Protein AF-A0A9X8VB74-F1 (afdb_monomer)

St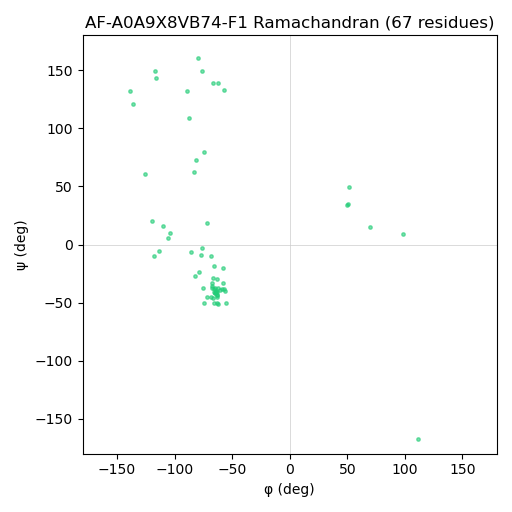ruc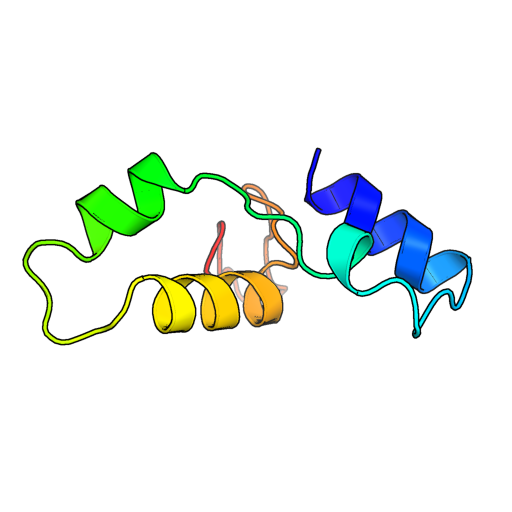ture (mmCIF, N/CA/C/O backbone):
data_AF-A0A9X8VB74-F1
#
_entry.id   AF-A0A9X8VB74-F1
#
loop_
_atom_site.group_PDB
_atom_site.id
_atom_site.type_symbol
_atom_site.label_atom_id
_atom_site.label_alt_id
_atom_site.label_comp_id
_atom_site.label_asym_id
_atom_site.label_entity_id
_atom_site.label_seq_id
_atom_site.pdbx_PDB_ins_code
_atom_site.Cartn_x
_atom_site.Cartn_y
_atom_site.Cartn_z
_atom_site.occupancy
_atom_site.B_iso_or_equiv
_atom_site.auth_seq_id
_atom_site.auth_comp_id
_atom_site.auth_asym_id
_atom_site.auth_atom_id
_atom_site.pdbx_PDB_model_num
ATOM 1 N N . TRP A 1 1 ? 7.109 -12.809 1.034 1.00 63.66 1 TRP A N 1
ATOM 2 C CA . TRP A 1 1 ? 7.919 -11.634 0.665 1.00 63.66 1 TRP A CA 1
ATOM 3 C C . TRP A 1 1 ? 7.173 -10.828 -0.384 1.00 63.66 1 TRP A C 1
ATOM 5 O O . TRP A 1 1 ? 7.407 -10.978 -1.578 1.00 63.66 1 TRP A O 1
ATOM 15 N N . ALA A 1 2 ? 6.171 -10.071 0.064 1.00 70.81 2 ALA A N 1
ATOM 16 C CA . ALA A 1 2 ? 5.313 -9.285 -0.822 1.00 70.81 2 ALA A CA 1
ATOM 17 C C . ALA A 1 2 ? 6.090 -8.135 -1.487 1.00 70.81 2 ALA A C 1
ATOM 19 O O . ALA A 1 2 ? 5.920 -7.873 -2.673 1.00 70.81 2 ALA A O 1
ATOM 20 N N . ASP A 1 3 ? 7.006 -7.536 -0.733 1.00 69.88 3 ASP A N 1
ATOM 21 C CA . ASP A 1 3 ? 7.990 -6.547 -1.160 1.00 69.88 3 ASP A CA 1
ATOM 22 C C . ASP A 1 3 ? 8.864 -7.046 -2.326 1.00 69.88 3 ASP A C 1
ATOM 24 O O . ASP A 1 3 ? 8.939 -6.395 -3.368 1.00 69.88 3 ASP A O 1
ATOM 28 N N . LEU A 1 4 ? 9.454 -8.241 -2.205 1.00 76.44 4 LEU A N 1
ATOM 29 C CA . LEU A 1 4 ? 10.298 -8.820 -3.259 1.00 76.44 4 LEU A CA 1
ATOM 30 C C . LEU A 1 4 ? 9.500 -9.192 -4.522 1.00 76.44 4 LEU A C 1
ATOM 32 O O . LEU A 1 4 ? 10.001 -9.019 -5.632 1.00 76.44 4 LEU A O 1
ATOM 36 N N . SER A 1 5 ? 8.252 -9.654 -4.373 1.00 74.56 5 SER A N 1
ATOM 37 C CA . SER A 1 5 ? 7.345 -9.942 -5.500 1.00 74.56 5 SER A CA 1
ATOM 38 C C . SER A 1 5 ? 7.019 -8.676 -6.302 1.00 74.56 5 SER A C 1
ATOM 40 O O . SER A 1 5 ? 7.116 -8.645 -7.533 1.00 74.56 5 SER A O 1
ATOM 42 N N . VAL A 1 6 ? 6.706 -7.584 -5.599 1.00 68.94 6 VAL A N 1
ATOM 43 C CA . VAL A 1 6 ? 6.448 -6.284 -6.226 1.00 68.94 6 VAL A CA 1
ATOM 44 C C . VAL A 1 6 ? 7.715 -5.727 -6.883 1.00 68.94 6 VAL A C 1
ATOM 46 O O . VAL A 1 6 ? 7.652 -5.225 -8.003 1.00 68.94 6 VAL A O 1
ATOM 49 N N . GLN A 1 7 ? 8.879 -5.858 -6.246 1.00 75.75 7 GLN A N 1
ATOM 50 C CA . GLN A 1 7 ? 10.144 -5.410 -6.830 1.00 75.75 7 GLN A CA 1
ATOM 51 C C . GLN A 1 7 ? 10.495 -6.182 -8.114 1.00 75.75 7 GLN A C 1
ATOM 53 O O . GLN A 1 7 ? 10.889 -5.572 -9.110 1.00 75.75 7 GLN A O 1
ATOM 58 N N . ALA A 1 8 ? 10.311 -7.505 -8.124 1.00 75.25 8 ALA A N 1
ATOM 59 C CA . ALA A 1 8 ? 10.590 -8.346 -9.286 1.00 75.25 8 ALA A CA 1
ATOM 60 C C . ALA A 1 8 ? 9.697 -7.999 -10.488 1.00 75.25 8 ALA A C 1
ATOM 62 O O . ALA A 1 8 ? 10.190 -7.873 -11.610 1.00 75.25 8 ALA A O 1
ATOM 63 N N . THR A 1 9 ? 8.400 -7.775 -10.260 1.00 75.44 9 THR A N 1
ATOM 64 C CA . THR A 1 9 ? 7.461 -7.403 -11.333 1.00 75.44 9 THR A CA 1
ATOM 65 C C . THR A 1 9 ? 7.741 -6.014 -11.913 1.00 75.44 9 THR A C 1
ATOM 67 O O . THR A 1 9 ? 7.598 -5.826 -13.122 1.00 75.44 9 THR A O 1
ATOM 70 N N . ILE A 1 10 ? 8.214 -5.062 -11.099 1.00 74.19 10 ILE A N 1
ATOM 71 C CA . ILE A 1 10 ? 8.651 -3.733 -11.563 1.00 74.19 10 ILE A CA 1
ATOM 72 C C . ILE A 1 10 ? 9.893 -3.845 -12.456 1.00 74.19 10 ILE A C 1
ATOM 74 O O . ILE A 1 10 ? 9.909 -3.298 -13.559 1.00 74.19 10 ILE A O 1
ATOM 78 N N . VAL A 1 11 ? 10.926 -4.566 -12.004 1.00 80.75 11 VAL A N 1
ATOM 79 C CA . VAL A 1 11 ? 12.186 -4.728 -12.755 1.00 80.75 11 VAL A CA 1
ATOM 80 C C . VAL A 1 11 ? 11.957 -5.497 -14.058 1.00 80.75 11 VAL A C 1
ATOM 82 O O . VAL A 1 11 ? 12.475 -5.109 -15.104 1.00 80.75 11 VAL A O 1
ATOM 85 N N . GLY A 1 12 ? 11.138 -6.549 -14.014 1.00 79.88 12 GLY A N 1
ATOM 86 C CA . GLY A 1 12 ? 10.794 -7.368 -15.175 1.00 79.88 12 GLY A CA 1
ATOM 87 C C . GLY A 1 12 ? 9.777 -6.736 -16.130 1.00 79.88 12 GLY A C 1
ATOM 88 O O . GLY A 1 12 ? 9.464 -7.351 -17.145 1.00 79.88 12 GLY A O 1
ATOM 89 N N . LYS A 1 13 ? 9.243 -5.539 -15.825 1.00 81.75 13 LYS A N 1
ATOM 90 C CA . LYS A 1 13 ? 8.136 -4.898 -16.565 1.00 81.75 13 LYS A CA 1
ATOM 91 C C . LYS A 1 13 ? 6.931 -5.833 -16.766 1.00 81.75 13 LYS A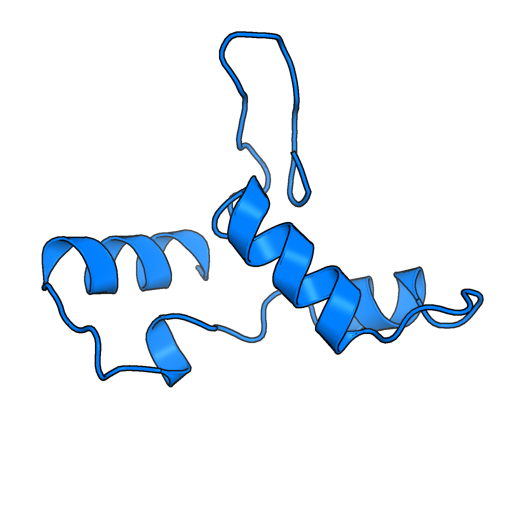 C 1
ATOM 93 O O . LYS A 1 13 ? 6.251 -5.777 -17.789 1.00 81.75 13 LYS A O 1
ATOM 98 N N . LEU A 1 14 ? 6.663 -6.686 -15.780 1.00 77.69 14 LEU A N 1
ATOM 99 C CA . LEU A 1 14 ? 5.600 -7.692 -15.797 1.00 77.69 14 LEU A CA 1
ATOM 100 C C . LEU A 1 14 ? 4.267 -7.054 -15.391 1.00 77.69 14 LEU A C 1
ATOM 102 O O . LEU A 1 14 ? 3.696 -7.368 -14.350 1.00 77.69 14 LEU A O 1
ATOM 106 N N . TRP A 1 15 ? 3.792 -6.088 -16.176 1.00 75.75 15 TRP A N 1
ATOM 107 C CA . TRP A 1 15 ? 2.631 -5.274 -15.805 1.00 75.75 15 TRP A CA 1
ATOM 108 C C . TRP A 1 15 ? 1.324 -6.069 -15.747 1.00 75.75 15 TRP A C 1
ATOM 110 O O . TRP A 1 15 ? 0.473 -5.749 -14.914 1.00 75.75 15 TRP A O 1
ATOM 120 N N . ASP A 1 16 ? 1.218 -7.129 -16.545 1.00 80.62 16 ASP A N 1
ATOM 121 C CA . ASP A 1 16 ? 0.031 -7.987 -16.632 1.00 80.62 16 ASP A CA 1
ATOM 122 C C . ASP A 1 16 ? 0.004 -9.104 -15.570 1.00 80.62 16 ASP A C 1
ATOM 124 O O . ASP A 1 16 ? -1.008 -9.778 -15.398 1.00 80.62 16 ASP A O 1
ATOM 128 N N . HIS A 1 17 ? 1.084 -9.266 -14.796 1.00 76.06 17 HIS A N 1
ATOM 129 C CA . HIS A 1 17 ? 1.176 -10.215 -13.681 1.00 76.06 17 HIS A CA 1
ATOM 130 C C . HIS A 1 17 ? 0.524 -9.639 -12.417 1.00 76.06 17 HIS A C 1
ATOM 132 O O . HIS A 1 17 ? 1.183 -9.166 -11.489 1.00 76.06 17 HIS A O 1
ATOM 138 N N . LEU A 1 18 ? -0.810 -9.581 -12.428 1.00 75.00 18 LEU A N 1
ATOM 139 C CA . LEU A 1 18 ? -1.599 -8.929 -11.381 1.00 75.00 18 LEU A CA 1
ATOM 140 C C . LEU A 1 18 ? -1.469 -9.617 -10.014 1.00 75.00 18 LEU A C 1
ATOM 142 O O . LEU A 1 18 ? -1.402 -8.918 -9.004 1.00 75.00 18 LEU A O 1
ATOM 146 N N . GLU A 1 19 ? -1.386 -10.946 -9.959 1.00 74.06 19 GLU A N 1
ATOM 147 C CA . GLU A 1 19 ? -1.278 -11.681 -8.688 1.00 74.06 19 GLU A CA 1
ATOM 148 C C . GLU A 1 19 ? 0.033 -11.360 -7.955 1.00 74.06 19 GLU A C 1
ATOM 150 O O . GLU A 1 19 ? 0.044 -11.104 -6.750 1.00 74.06 19 GLU A O 1
ATOM 155 N N . GLU A 1 20 ? 1.140 -11.271 -8.690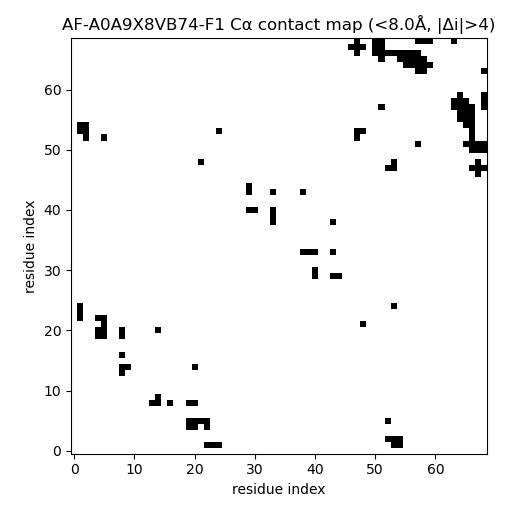 1.00 74.25 20 GLU A N 1
ATOM 156 C CA . GLU A 1 20 ? 2.465 -10.985 -8.143 1.00 74.25 20 GLU A CA 1
ATOM 157 C C . GLU A 1 20 ? 2.668 -9.491 -7.840 1.00 74.25 20 GLU A C 1
ATOM 159 O O . GLU A 1 20 ? 3.483 -9.133 -6.980 1.00 74.25 20 GLU A O 1
ATOM 164 N N . ARG A 1 21 ? 1.913 -8.610 -8.513 1.00 73.69 21 ARG A N 1
ATOM 165 C CA . ARG A 1 21 ? 1.902 -7.152 -8.285 1.00 73.69 21 ARG A CA 1
ATOM 166 C C . ARG A 1 21 ? 1.015 -6.724 -7.116 1.00 73.69 21 ARG A C 1
ATOM 168 O O . ARG A 1 21 ? 1.278 -5.672 -6.515 1.00 73.69 21 ARG A O 1
ATOM 175 N N . PHE A 1 22 ? -0.012 -7.513 -6.809 1.00 76.88 22 PHE A N 1
ATOM 176 C CA . PHE A 1 22 ? -0.972 -7.279 -5.730 1.00 76.88 22 PHE A CA 1
ATOM 177 C C . PHE A 1 22 ? -1.055 -8.490 -4.789 1.00 76.88 22 PHE A C 1
ATOM 179 O O . PHE A 1 22 ? -2.126 -9.078 -4.627 1.00 76.88 22 PHE A O 1
ATOM 186 N N . PRO A 1 23 ? 0.058 -8.863 -4.130 1.00 77.56 23 PRO A N 1
ATOM 187 C CA . PRO A 1 23 ? 0.043 -9.980 -3.202 1.00 77.56 23 PRO A CA 1
ATOM 188 C C . PRO A 1 23 ? -0.905 -9.690 -2.032 1.00 77.56 23 PRO A C 1
ATOM 190 O O . PRO A 1 23 ? -0.911 -8.590 -1.472 1.00 77.56 23 PRO A O 1
ATOM 193 N N . VAL A 1 24 ? -1.673 -10.701 -1.622 1.00 78.62 24 VAL A N 1
ATOM 194 C CA . VAL A 1 24 ? -2.502 -10.652 -0.409 1.00 78.62 24 VAL A CA 1
ATOM 195 C C . VAL A 1 24 ? -1.586 -10.775 0.811 1.00 78.62 24 VAL A C 1
ATOM 197 O O . VAL A 1 24 ? -1.397 -11.850 1.379 1.00 78.62 24 VAL A O 1
ATOM 200 N N . ALA A 1 25 ? -0.953 -9.666 1.182 1.00 74.19 25 ALA A N 1
ATOM 201 C CA . ALA A 1 25 ? -0.024 -9.602 2.298 1.00 74.19 25 ALA A CA 1
ATOM 202 C C . ALA A 1 25 ? -0.766 -9.268 3.606 1.00 74.19 25 ALA A C 1
ATOM 204 O O . ALA A 1 25 ? -1.577 -8.346 3.644 1.00 74.19 25 ALA A O 1
ATOM 205 N N . TRP A 1 26 ? -0.485 -10.024 4.674 1.00 78.62 26 TRP A N 1
ATOM 206 C CA . TRP A 1 26 ? -1.064 -9.839 6.019 1.00 78.62 26 TRP A CA 1
ATOM 207 C C . TRP A 1 26 ? -2.610 -9.746 6.083 1.00 78.62 26 TRP A C 1
ATOM 209 O O . TRP A 1 26 ? -3.165 -8.835 6.704 1.00 78.62 26 TRP A O 1
ATOM 219 N N . PRO A 1 27 ? -3.361 -10.674 5.454 1.00 81.38 27 PRO A N 1
ATOM 220 C CA . PRO A 1 27 ? -4.819 -10.568 5.363 1.00 81.38 27 PRO A CA 1
ATOM 221 C C . PRO A 1 27 ? -5.532 -10.608 6.721 1.00 81.38 27 PRO A C 1
ATOM 223 O O . PRO A 1 27 ? -6.604 -10.021 6.861 1.00 81.38 27 PRO A O 1
ATOM 226 N N . GLN A 1 28 ? -4.976 -11.297 7.725 1.00 83.69 28 GLN A N 1
ATOM 227 C CA . GLN A 1 28 ? -5.594 -11.355 9.052 1.00 83.69 28 GLN A CA 1
ATOM 228 C C . GLN A 1 28 ? -5.393 -10.054 9.824 1.00 83.69 28 GLN A C 1
ATOM 230 O O . GLN A 1 28 ? -6.297 -9.612 10.525 1.00 83.69 28 GLN A O 1
ATOM 235 N N . GLU A 1 29 ? -4.231 -9.433 9.681 1.00 84.38 29 GLU A N 1
ATOM 236 C CA . GLU A 1 29 ? -3.869 -8.181 10.324 1.00 84.38 29 GLU A CA 1
ATOM 237 C C . GLU A 1 29 ? -4.699 -7.035 9.752 1.00 84.38 29 GLU A C 1
ATOM 239 O O . GLU A 1 29 ? -5.295 -6.283 10.519 1.00 84.38 29 GLU A O 1
ATOM 244 N N . PHE A 1 30 ? -4.840 -6.960 8.423 1.00 84.81 30 PHE A N 1
ATOM 245 C CA . PHE A 1 30 ? -5.727 -5.983 7.790 1.00 84.81 30 PHE A CA 1
ATOM 246 C C . PHE A 1 30 ? -7.190 -6.214 8.158 1.00 84.81 30 PHE A C 1
ATOM 248 O O . PHE A 1 30 ? -7.904 -5.249 8.425 1.00 84.81 30 PHE A O 1
ATOM 255 N N . ARG A 1 31 ? -7.648 -7.472 8.224 1.00 85.69 31 ARG A N 1
ATOM 256 C CA . ARG A 1 31 ? -9.016 -7.776 8.661 1.00 85.69 31 ARG A CA 1
ATOM 257 C C . ARG A 1 31 ? -9.242 -7.321 10.101 1.00 85.69 31 ARG A C 1
ATOM 259 O O . ARG A 1 31 ? -10.153 -6.543 10.335 1.00 85.69 31 ARG A O 1
ATOM 266 N N . ARG A 1 32 ? -8.367 -7.696 11.040 1.00 87.44 32 ARG A N 1
ATOM 267 C CA . ARG A 1 32 ? -8.446 -7.252 12.445 1.00 87.44 32 ARG A CA 1
ATOM 268 C C . ARG A 1 32 ? -8.387 -5.733 12.586 1.00 87.44 32 ARG A C 1
ATOM 270 O O . ARG A 1 32 ? -9.091 -5.180 13.414 1.00 87.44 32 ARG A O 1
ATOM 277 N N . ALA A 1 33 ? -7.567 -5.060 11.783 1.00 83.81 33 ALA A N 1
ATOM 278 C CA . ALA A 1 33 ? -7.428 -3.610 11.823 1.00 83.81 33 ALA A CA 1
ATOM 279 C C . ALA A 1 33 ? -8.584 -2.854 11.144 1.00 83.81 33 ALA A C 1
ATOM 281 O O . ALA A 1 33 ? -8.602 -1.627 11.230 1.00 83.81 33 ALA A O 1
ATOM 282 N N . THR A 1 34 ? -9.492 -3.538 10.439 1.00 87.94 34 THR A N 1
ATOM 283 C CA . THR A 1 34 ? -10.652 -2.930 9.757 1.00 87.94 34 THR A CA 1
ATOM 284 C C . THR A 1 34 ? -12.001 -3.421 10.285 1.00 87.94 34 THR A C 1
ATOM 286 O O . THR A 1 34 ? -13.010 -2.811 9.959 1.00 87.94 34 THR A O 1
ATOM 289 N N . ASP A 1 35 ? -12.020 -4.461 11.125 1.00 87.00 35 ASP A N 1
ATOM 290 C CA . ASP A 1 35 ? -13.229 -5.117 11.651 1.00 87.00 35 ASP A CA 1
ATOM 291 C C . ASP A 1 35 ? -14.165 -4.158 12.407 1.00 87.00 35 ASP A C 1
ATOM 293 O O . ASP A 1 35 ? -15.385 -4.274 12.343 1.00 87.00 35 ASP A O 1
ATOM 297 N N . ASP A 1 36 ? -13.589 -3.162 13.080 1.00 87.50 36 ASP A N 1
ATOM 298 C CA . ASP A 1 36 ? -14.285 -2.138 13.858 1.00 87.50 36 ASP A CA 1
ATOM 299 C C . ASP A 1 36 ? -14.350 -0.770 13.152 1.00 87.50 36 ASP A C 1
ATOM 301 O O . ASP A 1 36 ? -14.751 0.230 13.753 1.00 87.50 36 ASP A O 1
ATOM 305 N N . LYS A 1 37 ? -13.968 -0.697 11.869 1.00 86.25 37 LYS A N 1
ATOM 306 C CA . LYS A 1 37 ? -13.881 0.559 11.109 1.00 86.25 37 LYS A CA 1
ATOM 307 C C . LYS A 1 37 ? -14.853 0.576 9.937 1.00 86.25 37 LYS A C 1
ATOM 309 O O . LYS A 1 37 ? -15.094 -0.425 9.279 1.00 86.25 37 LYS A O 1
ATOM 314 N N . GLY A 1 38 ? -15.333 1.768 9.582 1.00 89.88 38 GLY A N 1
ATOM 315 C CA . GLY A 1 38 ? -16.168 1.991 8.391 1.00 89.88 38 GLY A CA 1
ATOM 316 C C . GLY A 1 38 ? -15.425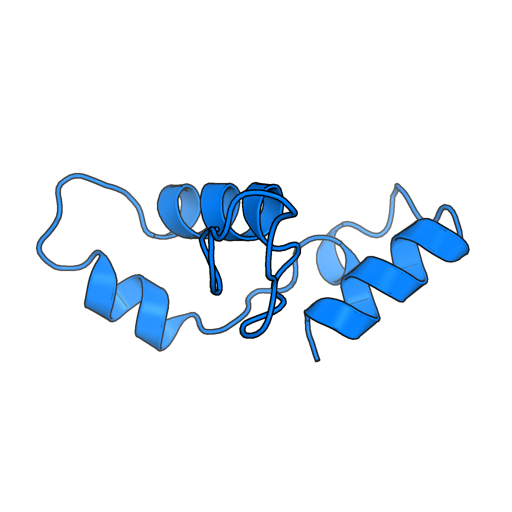 1.884 7.049 1.00 89.88 38 GLY A C 1
ATOM 317 O O . GLY A 1 38 ? -15.907 2.418 6.055 1.00 89.88 38 GLY A O 1
ATOM 318 N N . ILE A 1 39 ? -14.244 1.257 7.014 1.00 89.44 39 ILE A N 1
ATOM 319 C CA . ILE A 1 39 ? -13.423 1.090 5.809 1.00 89.44 39 ILE A CA 1
ATOM 320 C C . ILE A 1 39 ? -13.290 -0.390 5.467 1.00 89.44 39 ILE A C 1
ATOM 322 O O . ILE A 1 39 ? -13.164 -1.237 6.346 1.00 89.44 39 ILE A O 1
ATOM 326 N N . THR A 1 40 ? -13.276 -0.712 4.177 1.00 88.81 40 THR A N 1
ATOM 327 C CA . THR A 1 40 ? -13.094 -2.097 3.744 1.00 88.81 40 THR A CA 1
ATOM 328 C C . THR A 1 40 ? -11.634 -2.526 3.882 1.00 88.81 40 THR A C 1
ATOM 330 O O . THR A 1 40 ? -10.702 -1.741 3.686 1.00 88.81 40 THR A O 1
ATOM 333 N N . THR A 1 41 ? -11.417 -3.815 4.150 1.00 86.06 41 THR A N 1
ATOM 334 C CA . THR A 1 41 ? -10.075 -4.415 4.182 1.00 86.06 41 THR A CA 1
ATOM 335 C C . THR A 1 41 ? -9.328 -4.199 2.861 1.00 86.06 41 THR A C 1
ATOM 337 O O . THR A 1 41 ? -8.146 -3.866 2.867 1.00 86.06 41 THR A O 1
ATOM 340 N N . SER A 1 42 ? -10.023 -4.315 1.723 1.00 86.69 42 SER A N 1
ATOM 341 C CA . SER A 1 42 ? -9.441 -4.083 0.395 1.00 86.69 42 SER A CA 1
ATOM 342 C C . SER A 1 42 ? -8.951 -2.647 0.207 1.00 86.69 42 SER A C 1
ATOM 344 O O . SER A 1 42 ? -7.893 -2.440 -0.383 1.00 86.69 42 SER A O 1
ATOM 346 N N . TYR A 1 43 ? -9.672 -1.661 0.746 1.00 87.44 43 TYR A N 1
ATOM 347 C CA . TYR A 1 43 ? -9.264 -0.262 0.687 1.00 87.44 43 TYR A CA 1
ATOM 348 C C . TYR A 1 43 ? -7.998 -0.003 1.514 1.00 87.44 43 TYR A C 1
ATOM 350 O O . TYR A 1 43 ? -7.042 0.581 1.009 1.00 87.44 43 TYR A O 1
ATOM 358 N N . ALA A 1 44 ? -7.938 -0.513 2.748 1.00 85.88 44 ALA A N 1
ATOM 359 C CA . ALA A 1 44 ? -6.748 -0.385 3.594 1.00 85.88 44 ALA A CA 1
ATOM 360 C C . ALA A 1 44 ? -5.505 -1.043 2.960 1.00 85.88 44 ALA A C 1
ATOM 362 O O . ALA A 1 44 ? -4.410 -0.481 2.994 1.00 85.88 44 ALA A O 1
ATOM 363 N N . MET A 1 45 ? -5.687 -2.203 2.324 1.00 86.06 45 MET A N 1
ATOM 364 C CA . MET A 1 45 ? -4.633 -2.899 1.583 1.00 86.06 45 MET A CA 1
ATOM 365 C C . MET A 1 45 ? -4.166 -2.121 0.343 1.00 86.06 45 MET A C 1
ATOM 367 O O . MET A 1 45 ? -2.971 -2.092 0.055 1.00 86.06 45 MET A O 1
ATOM 371 N N . ALA A 1 46 ? -5.081 -1.463 -0.377 1.00 87.06 46 ALA A N 1
ATOM 372 C CA . ALA A 1 46 ? -4.737 -0.639 -1.534 1.00 87.06 46 ALA A CA 1
ATOM 373 C C . ALA A 1 46 ? -3.862 0.564 -1.143 1.00 87.06 46 ALA A C 1
ATOM 375 O O . ALA A 1 46 ? -2.878 0.850 -1.826 1.00 87.06 46 ALA A O 1
ATOM 376 N N . ILE A 1 47 ? -4.168 1.214 -0.015 1.00 86.19 47 ILE A N 1
ATOM 377 C CA . ILE A 1 47 ? -3.335 2.293 0.534 1.00 86.19 47 ILE A CA 1
ATOM 378 C C . ILE A 1 47 ? -1.953 1.758 0.918 1.00 86.19 47 ILE A C 1
ATOM 380 O O . ILE A 1 47 ? -0.949 2.275 0.442 1.00 86.19 47 ILE A O 1
ATOM 384 N N . ALA A 1 48 ? -1.873 0.662 1.676 1.00 84.19 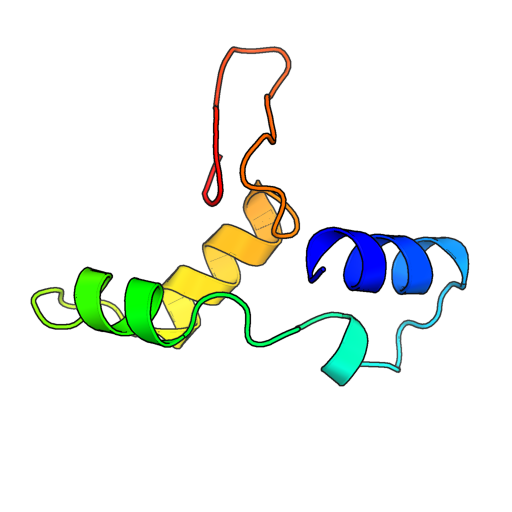48 ALA A N 1
ATOM 385 C CA . ALA A 1 48 ? -0.589 0.067 2.058 1.00 84.19 48 ALA A CA 1
ATOM 386 C C . ALA A 1 48 ? 0.293 -0.304 0.847 1.00 84.19 48 ALA A C 1
ATOM 388 O O . ALA A 1 48 ? 1.510 -0.102 0.855 1.00 84.19 48 ALA A O 1
ATOM 389 N N . ARG A 1 49 ? -0.327 -0.803 -0.231 1.00 84.38 49 ARG A N 1
ATOM 390 C CA . ARG A 1 49 ? 0.348 -1.097 -1.501 1.00 84.38 49 ARG A CA 1
ATOM 391 C C . ARG A 1 49 ? 0.924 0.154 -2.163 1.00 84.38 49 ARG A C 1
ATOM 393 O O . ARG A 1 49 ? 2.001 0.055 -2.757 1.00 84.38 49 ARG A O 1
ATOM 400 N N . GLN A 1 50 ? 0.199 1.269 -2.137 1.00 82.06 50 GLN A N 1
ATOM 401 C CA . GLN A 1 50 ? 0.636 2.532 -2.730 1.00 82.06 50 GLN A CA 1
ATOM 402 C C . GLN A 1 50 ? 1.760 3.168 -1.909 1.00 82.06 50 GLN A C 1
ATOM 404 O O . GLN A 1 50 ? 2.764 3.589 -2.474 1.00 82.06 50 GLN A O 1
ATOM 409 N N . GLU A 1 51 ? 1.592 3.191 -0.593 1.00 79.31 51 GLU A N 1
ATOM 410 C CA . GLU A 1 51 ? 2.459 3.911 0.333 1.00 79.31 51 GLU A CA 1
ATOM 411 C C . GLU A 1 51 ? 3.811 3.208 0.532 1.00 79.31 51 GLU A C 1
ATOM 413 O O . GLU A 1 51 ? 4.874 3.807 0.380 1.00 79.31 51 GLU A O 1
ATOM 418 N N . SER A 1 52 ? 3.806 1.906 0.825 1.00 78.38 52 SER A N 1
ATOM 419 C CA . SER A 1 52 ? 5.031 1.190 1.213 1.00 78.38 52 SER A CA 1
ATOM 420 C C . SER A 1 52 ? 5.491 0.131 0.217 1.00 78.38 52 SER A C 1
ATOM 422 O O . SER A 1 52 ? 6.527 -0.498 0.432 1.00 78.38 52 SER A O 1
ATOM 424 N N . ALA A 1 53 ? 4.707 -0.137 -0.834 1.00 80.88 53 ALA A N 1
ATOM 425 C CA . ALA A 1 53 ? 4.882 -1.313 -1.690 1.00 80.88 53 ALA A CA 1
ATOM 426 C C . ALA A 1 53 ? 5.013 -2.629 -0.887 1.00 80.88 53 ALA A C 1
ATOM 428 O O . ALA A 1 53 ? 5.731 -3.539 -1.297 1.00 80.88 53 ALA A O 1
ATOM 429 N N . TRP A 1 54 ? 4.306 -2.726 0.248 1.00 74.31 54 TRP A N 1
ATOM 430 C CA . TRP A 1 54 ? 4.353 -3.838 1.208 1.00 74.31 54 TRP A CA 1
ATO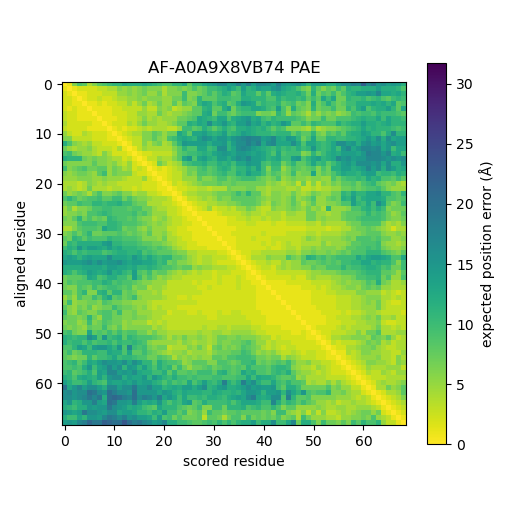M 431 C C . TRP A 1 54 ? 5.646 -3.978 2.020 1.00 74.31 54 TRP A C 1
ATOM 433 O O . TRP A 1 54 ? 5.857 -5.020 2.644 1.00 74.31 54 TRP A O 1
ATOM 443 N N . ASN A 1 55 ? 6.503 -2.957 2.056 1.00 75.31 55 ASN A N 1
ATOM 444 C CA . ASN A 1 55 ? 7.704 -2.966 2.882 1.00 75.31 55 ASN A CA 1
ATOM 445 C C . ASN A 1 55 ? 7.393 -2.449 4.307 1.00 75.31 55 ASN A C 1
ATOM 447 O O . ASN A 1 55 ? 7.221 -1.244 4.498 1.00 75.31 55 ASN A O 1
ATOM 451 N N . PRO A 1 56 ? 7.388 -3.307 5.349 1.00 72.94 56 PRO A N 1
ATOM 452 C CA . PRO A 1 56 ? 7.116 -2.887 6.728 1.00 72.94 56 PRO A CA 1
ATOM 453 C C . PRO A 1 56 ? 8.221 -2.013 7.336 1.00 72.94 56 PRO A C 1
ATOM 455 O O . PRO A 1 56 ? 8.033 -1.459 8.414 1.00 72.94 56 PRO A O 1
ATOM 458 N N . LYS A 1 57 ? 9.369 -1.890 6.664 1.00 76.56 57 LYS A N 1
ATOM 459 C CA . LYS A 1 57 ? 10.487 -1.017 7.035 1.00 76.56 57 LYS A CA 1
ATOM 460 C C . LYS A 1 57 ? 10.639 0.162 6.067 1.00 76.56 57 LYS A C 1
ATOM 462 O O . LYS A 1 57 ? 11.707 0.769 6.029 1.00 76.56 57 LYS A O 1
ATOM 467 N N . ALA A 1 58 ? 9.619 0.460 5.254 1.00 72.44 58 ALA A N 1
ATOM 468 C CA . ALA A 1 58 ? 9.635 1.629 4.382 1.00 72.44 58 ALA A CA 1
ATOM 469 C C . ALA A 1 58 ? 9.841 2.892 5.222 1.00 72.44 58 ALA A C 1
ATOM 471 O O . ALA A 1 58 ? 9.182 3.055 6.249 1.00 72.44 58 ALA A O 1
ATOM 472 N N . GLN A 1 59 ? 10.754 3.759 4.786 1.00 72.75 59 GLN A N 1
ATOM 473 C CA . GLN A 1 59 ? 11.050 5.019 5.453 1.00 72.75 59 GLN A CA 1
ATOM 474 C C . GLN A 1 59 ? 11.174 6.127 4.406 1.00 72.75 59 GLN A C 1
ATOM 476 O O . GLN A 1 59 ? 11.974 6.010 3.475 1.00 72.75 59 GLN A O 1
ATOM 481 N N . SER A 1 60 ? 10.349 7.172 4.512 1.00 76.50 60 SER A N 1
ATOM 482 C CA . SER A 1 60 ? 10.408 8.305 3.582 1.00 76.50 60 SER A CA 1
ATOM 483 C C . SER A 1 60 ? 11.543 9.271 3.948 1.00 76.50 60 SER A C 1
ATOM 485 O O . SER A 1 60 ? 11.969 9.310 5.106 1.00 76.50 60 SER A O 1
ATOM 487 N N . PRO A 1 61 ? 11.995 10.126 3.009 1.00 68.19 61 PRO A N 1
ATOM 488 C CA . PRO A 1 61 ? 12.988 11.167 3.292 1.00 68.19 61 PRO A CA 1
ATOM 489 C C . PRO A 1 61 ? 12.569 12.158 4.392 1.00 68.19 61 PRO A C 1
ATOM 491 O O . PRO A 1 61 ? 13.423 12.828 4.962 1.00 68.19 61 PRO A O 1
ATOM 494 N N . VAL A 1 62 ? 11.265 12.254 4.686 1.00 76.00 62 VAL A N 1
ATOM 495 C CA . VAL A 1 62 ? 10.684 13.160 5.692 1.00 76.00 62 VAL A CA 1
ATOM 496 C C . VAL A 1 62 ? 10.240 12.443 6.977 1.00 76.00 62 VAL A C 1
ATOM 498 O O . VAL A 1 62 ? 9.679 13.082 7.861 1.00 76.00 62 VAL A O 1
ATOM 501 N N . GLY A 1 63 ? 10.515 11.139 7.110 1.00 73.00 63 GLY A N 1
ATOM 502 C CA . GLY A 1 63 ? 10.346 10.392 8.363 1.00 73.00 63 GLY A CA 1
ATOM 503 C C . GLY A 1 63 ? 9.065 9.563 8.509 1.00 73.00 63 GLY A C 1
ATOM 504 O O . GLY A 1 63 ? 8.832 9.042 9.595 1.00 73.00 63 GLY A O 1
ATOM 505 N N . ALA A 1 64 ? 8.261 9.395 7.453 1.00 72.62 64 ALA A N 1
ATOM 506 C CA . ALA A 1 64 ? 7.145 8.438 7.461 1.00 72.62 64 ALA A CA 1
ATOM 507 C C . ALA A 1 64 ? 7.694 7.002 7.531 1.00 72.62 64 ALA A C 1
ATOM 509 O O . ALA A 1 64 ? 8.704 6.722 6.880 1.00 72.62 64 ALA A O 1
ATOM 510 N N . THR A 1 65 ? 7.084 6.117 8.323 1.00 73.19 65 THR A N 1
ATOM 511 C CA . THR A 1 65 ? 7.584 4.761 8.592 1.00 73.19 65 THR A CA 1
ATOM 512 C C . THR A 1 65 ? 6.483 3.706 8.596 1.00 73.19 65 THR A C 1
ATOM 514 O O . THR A 1 65 ? 5.534 3.789 9.374 1.00 73.19 65 THR A O 1
ATOM 517 N N . GLY A 1 66 ? 6.719 2.605 7.881 1.00 79.94 66 GLY A N 1
ATOM 518 C CA . GLY A 1 66 ? 5.939 1.374 8.007 1.00 79.94 66 GLY A CA 1
ATOM 519 C C . GLY A 1 66 ? 5.083 1.038 6.789 1.00 79.94 66 GLY A C 1
ATOM 520 O O . GLY A 1 66 ? 5.239 1.590 5.704 1.00 79.94 66 GLY A O 1
ATOM 521 N N . LEU A 1 67 ? 4.174 0.077 6.977 1.00 64.38 67 LEU A N 1
ATOM 522 C CA . LEU A 1 67 ? 3.368 -0.542 5.914 1.00 64.38 67 LEU A CA 1
ATOM 523 C C . LEU A 1 67 ? 2.377 0.407 5.227 1.00 64.38 67 LEU A C 1
ATOM 525 O O . LEU A 1 67 ? 1.918 0.108 4.127 1.00 64.38 67 LEU A O 1
ATOM 529 N N . MET A 1 68 ? 2.047 1.530 5.854 1.00 72.94 68 MET A N 1
ATOM 530 C CA . MET A 1 68 ? 1.115 2.523 5.318 1.00 72.94 68 MET A CA 1
ATOM 531 C C . MET A 1 68 ? 1.762 3.900 5.132 1.00 72.94 68 MET A C 1
ATOM 533 O O . MET A 1 68 ? 1.012 4.859 5.032 1.00 72.94 68 MET A O 1
ATOM 537 N N . GLN A 1 69 ? 3.105 3.958 5.052 1.00 53.62 69 GLN A N 1
ATOM 538 C CA . GLN A 1 69 ? 3.907 5.190 5.157 1.00 53.62 69 GLN A CA 1
ATOM 539 C C . GLN A 1 69 ? 3.640 5.956 6.451 1.00 53.62 69 GLN A C 1
ATOM 541 O O . GLN A 1 69 ? 2.608 6.637 6.588 1.00 53.62 69 GLN A O 1
#

Solvent-accessible surface area (backbone atoms only — not comparable to full-atom values): 3939 Å² total; per-residue (Å²): 113,51,34,58,37,32,50,50,31,62,76,67,66,40,77,84,46,54,65,52,60,59,54,88,66,6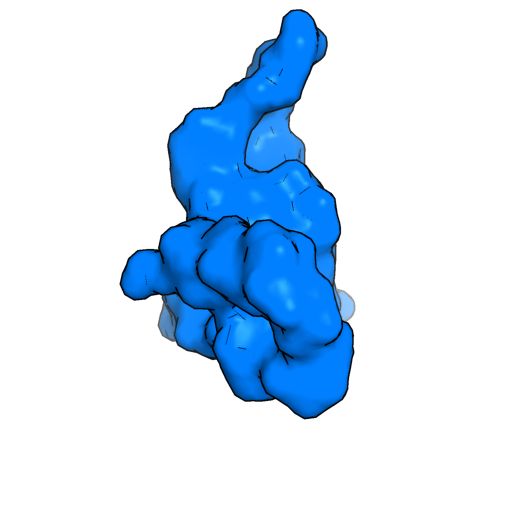2,63,66,60,44,40,66,75,22,73,91,46,100,50,55,46,68,57,56,50,52,49,16,47,71,55,23,47,53,27,64,79,32,68,49,100,88,68,42,61,18,42,62,64

Organism: Serratia marcescens (NCBI:txid615)

pLDDT: mean 78.52, std 6.91, range [53.62, 89.88]

Radius of gyration: 12.66 Å; Cα contacts (8 Å, |Δ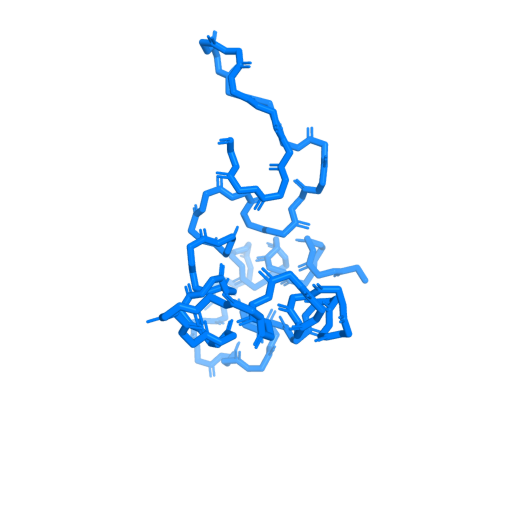i|>4): 72; chains: 1; bounding box: 29×25×30 Å

InterPro domains:
  IPR008258 Transglycosylase SLT domain 1 [PF01464] (30-69)
  IPR023346 Lysozyme-like domain superfamily [SSF53955] (2-69)

Nearest PDB structures (foldseek):
  1qsa-assembly1_A  TM=1.001E+00  e=4.207E-07  Escherichia coli
  1sly-assembly1_A  TM=9.983E-01  e=8.538E-07  Escherichia coli
  5ohu-assembly1_A  TM=8.794E-01  e=6.045E-04  Pseudomonas aeruginosa
  6fc4-assembly1_A  TM=9.354E-01  e=8.339E-04  Pseudomonas aeruginosa
  6h5f-assembly1_A  TM=9.351E-01  e=3.265E-02  Neisseria meningitidis NM422

Foldseek 3Di:
DLLVLCVVCVVVVVVVPVCSNQPCPPQVVLCVVPVPPPDDSVVQSVQLCVQQVQDQQDADPVGDGGSND

Secondary structure (DSSP, 8-state):
-HHHHHHHHHHTT-TT-HHHHS---SHHHHHHHHTTSSS-HHHHHHHHHHHHTT-TT-B-TT--BSTT-

Mean predicted aligned error: 7.21 Å

Sequence (69 aa):
WADLSVQATIVGKLWDHLEERFPVAWPQEFRRATDDKGITTSYAMAIARQESAWNPKAQSPVGATGLMQ